Protein AF-A0A2J6PQI3-F1 (afdb_monomer_lite)

Radius of gyration: 18.63 Å; chains: 1; bounding box: 57×47×37 Å

Structure (mmCIF, N/CA/C/O backbone):
data_AF-A0A2J6PQI3-F1
#
_entry.id   AF-A0A2J6PQI3-F1
#
loop_
_atom_site.group_PDB
_atom_site.id
_atom_site.type_symbol
_atom_site.label_atom_id
_atom_site.label_alt_id
_atom_site.label_comp_id
_atom_site.label_asym_id
_atom_site.label_entity_id
_atom_site.label_seq_id
_atom_site.pdbx_PDB_ins_code
_atom_site.Cartn_x
_atom_site.Cartn_y
_atom_site.Cartn_z
_atom_site.occupancy
_atom_site.B_iso_or_equiv
_atom_site.auth_seq_id
_atom_site.auth_comp_id
_atom_site.auth_asym_id
_atom_site.auth_atom_id
_atom_site.pdbx_PDB_model_num
ATOM 1 N N . MET A 1 1 ? -45.082 31.849 20.838 1.00 35.31 1 MET A N 1
ATOM 2 C CA . MET A 1 1 ? -44.343 31.775 22.116 1.00 35.31 1 MET A CA 1
ATOM 3 C C . MET A 1 1 ? -43.145 30.880 21.852 1.00 35.31 1 MET A C 1
ATOM 5 O O . MET A 1 1 ? -43.340 29.775 21.371 1.00 35.31 1 MET A O 1
ATOM 9 N N . ALA A 1 2 ? -41.963 31.483 21.930 1.00 49.03 2 ALA A N 1
ATOM 10 C CA . ALA A 1 2 ? -40.726 31.152 21.206 1.00 49.03 2 ALA A CA 1
ATOM 11 C C . ALA A 1 2 ? -39.744 30.341 22.099 1.00 49.03 2 ALA A C 1
ATOM 13 O O . ALA A 1 2 ? -40.198 29.920 23.165 1.00 49.03 2 ALA A O 1
ATOM 14 N N . PRO A 1 3 ? -38.420 30.224 21.831 1.00 61.22 3 PRO A N 1
ATOM 15 C CA . PRO A 1 3 ? -37.615 30.408 20.601 1.00 61.22 3 PRO A CA 1
ATOM 16 C C . PRO A 1 3 ? -36.470 29.355 20.412 1.00 61.22 3 PRO A C 1
ATOM 18 O O . PRO A 1 3 ? -36.228 28.514 21.267 1.00 61.22 3 PRO A O 1
ATOM 21 N N . GLU A 1 4 ? -35.788 29.451 19.259 1.00 57.38 4 GLU A N 1
ATOM 22 C CA . GLU A 1 4 ? -34.332 29.324 18.975 1.00 57.38 4 GLU A CA 1
ATOM 23 C C . GLU A 1 4 ? -33.437 28.305 19.715 1.00 57.38 4 GLU A C 1
ATOM 25 O O . GLU A 1 4 ? -33.325 28.335 20.933 1.00 57.38 4 GLU A O 1
ATOM 30 N N . ASN A 1 5 ? -32.660 27.520 18.940 1.00 44.31 5 ASN A N 1
ATOM 31 C CA . ASN A 1 5 ? -31.222 27.270 19.180 1.00 44.31 5 ASN A CA 1
ATOM 32 C C . ASN A 1 5 ? -30.526 26.575 17.981 1.00 44.31 5 ASN A C 1
ATOM 34 O O . ASN A 1 5 ? -30.482 25.356 17.864 1.00 44.31 5 ASN A O 1
ATOM 38 N N . TRP A 1 6 ? -29.999 27.383 17.057 1.00 49.59 6 TRP A N 1
ATOM 39 C CA . TRP A 1 6 ? -28.578 27.444 16.674 1.00 49.59 6 TRP A CA 1
ATOM 40 C C . TRP A 1 6 ? -27.677 26.194 16.743 1.00 49.59 6 TRP A C 1
ATOM 42 O O . TRP A 1 6 ? -26.602 26.255 17.331 1.00 49.59 6 TRP A O 1
ATOM 52 N N . MET A 1 7 ? -27.983 25.113 16.029 1.00 48.12 7 MET A N 1
ATOM 53 C CA . MET A 1 7 ? -26.923 24.226 15.528 1.00 48.12 7 MET A CA 1
ATOM 54 C C . MET A 1 7 ? -27.269 23.762 14.119 1.00 48.12 7 MET A C 1
ATOM 56 O O . MET A 1 7 ? -28.069 22.852 13.922 1.00 48.12 7 MET A O 1
ATOM 60 N N . GLY A 1 8 ? -26.643 24.392 13.125 1.00 46.78 8 GLY A N 1
ATOM 61 C CA . GLY A 1 8 ? -26.539 23.826 11.789 1.00 46.78 8 GLY A CA 1
ATOM 62 C C . GLY A 1 8 ? -25.706 22.551 11.853 1.00 46.78 8 GLY A C 1
ATOM 63 O O . GLY A 1 8 ? -24.516 22.576 11.564 1.00 46.78 8 GLY A O 1
ATOM 64 N N . TYR A 1 9 ? -26.312 21.432 12.245 1.00 48.28 9 TYR A N 1
ATOM 65 C CA . TYR A 1 9 ? -25.745 20.132 11.930 1.00 48.28 9 TYR A CA 1
ATOM 66 C C . TYR A 1 9 ? -26.079 19.876 10.466 1.00 48.28 9 TYR A C 1
ATOM 68 O O . TYR A 1 9 ? -27.134 19.342 10.125 1.00 48.28 9 TYR A O 1
ATOM 76 N N . SER A 1 10 ? -25.194 20.335 9.578 1.00 45.09 10 SER A N 1
ATOM 77 C CA . SER A 1 10 ? -25.133 19.791 8.231 1.00 45.09 10 SER A CA 1
ATOM 78 C C . SER A 1 10 ? -25.051 18.278 8.398 1.00 45.09 10 SER A C 1
ATOM 80 O O . SER A 1 10 ? -24.055 17.779 8.924 1.00 45.09 10 SER A O 1
ATOM 82 N N . THR A 1 11 ? -26.088 17.543 8.007 1.00 47.16 11 THR A N 1
ATOM 83 C CA . THR A 1 11 ? -25.943 16.110 7.767 1.00 47.16 11 THR A CA 1
ATOM 84 C C . THR A 1 11 ? -24.806 15.997 6.764 1.00 47.16 11 THR A C 1
ATOM 86 O O . THR A 1 11 ? -24.985 16.412 5.616 1.00 47.16 11 THR A O 1
ATOM 89 N N . SER A 1 12 ? -23.609 15.596 7.205 1.00 53.47 12 SER A N 1
ATOM 90 C CA . SER A 1 12 ? -22.481 15.495 6.291 1.00 53.47 12 S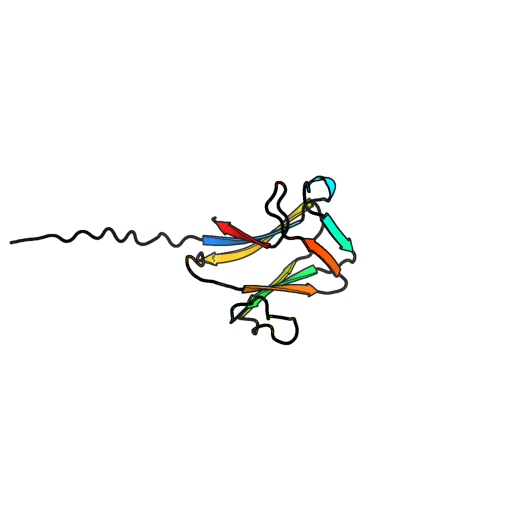ER A CA 1
ATOM 91 C C . SER A 1 12 ? -22.936 14.555 5.184 1.00 53.47 12 SER A C 1
ATOM 93 O O . SER A 1 12 ? -23.362 13.427 5.431 1.00 53.47 12 SER A O 1
ATOM 95 N N . THR A 1 13 ? -22.990 15.067 3.959 1.00 58.09 13 THR A N 1
ATOM 96 C CA . THR A 1 13 ? -23.249 14.248 2.781 1.00 58.09 13 THR A CA 1
ATOM 97 C C . THR A 1 13 ? -22.292 13.070 2.872 1.00 58.09 13 THR A C 1
ATOM 99 O O . THR A 1 13 ? -21.092 13.318 2.997 1.00 58.09 13 THR A O 1
ATOM 102 N N . PHE A 1 14 ? -22.802 11.834 2.901 1.00 69.44 14 PHE A N 1
ATOM 103 C CA . PHE A 1 14 ? -21.991 10.622 3.023 1.00 69.44 14 PHE A CA 1
ATOM 104 C C . PHE A 1 14 ? -20.885 10.642 1.964 1.00 69.44 14 PHE A C 1
ATOM 106 O O . PHE A 1 14 ? -21.110 10.297 0.804 1.00 69.44 14 PHE A O 1
ATOM 113 N N . GLN A 1 15 ? -19.702 11.127 2.341 1.00 87.38 15 GLN A N 1
ATOM 114 C CA . GLN A 1 15 ? -18.632 11.330 1.385 1.00 87.38 15 GLN A CA 1
ATOM 115 C C . GLN A 1 15 ? -18.025 9.971 1.090 1.00 87.38 15 GLN A C 1
ATOM 117 O O . GLN A 1 15 ? -17.730 9.192 1.998 1.00 87.38 15 GLN A O 1
ATOM 122 N N . THR A 1 16 ? -17.862 9.694 -0.192 1.00 94.25 16 THR A N 1
ATOM 123 C CA . THR A 1 16 ? -17.254 8.459 -0.658 1.00 94.25 16 THR A CA 1
ATOM 124 C C . THR A 1 16 ? -15.759 8.683 -0.864 1.00 94.25 16 THR A C 1
ATOM 126 O O . THR A 1 16 ? -15.345 9.718 -1.388 1.00 94.25 16 THR A O 1
ATOM 129 N N . CYS A 1 17 ? -14.959 7.728 -0.406 1.00 96.12 17 CYS A N 1
ATOM 130 C CA . CYS A 1 17 ? -13.514 7.703 -0.555 1.00 96.12 17 CYS A CA 1
ATOM 131 C C . CYS A 1 17 ? -13.104 6.461 -1.349 1.00 96.12 17 CYS A C 1
ATOM 133 O O . CYS A 1 17 ? -13.753 5.417 -1.267 1.00 96.12 17 CYS A O 1
ATOM 135 N N . SER A 1 18 ? -12.006 6.572 -2.091 1.00 97.00 18 SER A N 1
ATOM 136 C CA . SER A 1 18 ? -11.387 5.457 -2.804 1.00 97.00 18 SER A CA 1
ATOM 137 C C . SER A 1 18 ? -10.023 5.129 -2.215 1.00 97.00 18 SER A C 1
ATOM 139 O O . SER A 1 18 ? -9.232 6.032 -1.940 1.00 97.00 18 SER A O 1
ATOM 141 N N . LEU A 1 19 ? -9.745 3.838 -2.053 1.00 97.94 19 LEU A N 1
ATOM 142 C CA . LEU A 1 19 ? -8.408 3.319 -1.801 1.00 97.94 19 LEU A CA 1
ATOM 143 C C . LEU A 1 19 ? -7.723 3.089 -3.141 1.00 97.94 19 LEU A C 1
ATOM 145 O O . LEU A 1 19 ? -8.205 2.306 -3.961 1.00 97.94 19 LEU A O 1
ATOM 149 N N . VAL A 1 20 ? -6.605 3.773 -3.352 1.00 98.12 20 VAL A N 1
ATOM 150 C CA . VAL A 1 20 ? -5.841 3.712 -4.594 1.00 98.12 20 VAL A CA 1
ATOM 151 C C . VAL A 1 20 ? -4.406 3.299 -4.319 1.00 98.12 20 VAL A C 1
ATOM 153 O O . VAL A 1 20 ? -3.800 3.744 -3.345 1.00 98.12 20 VAL A O 1
ATOM 156 N N . PHE A 1 21 ? -3.856 2.469 -5.198 1.00 98.25 21 PHE A N 1
ATOM 157 C CA . PHE A 1 21 ? -2.431 2.172 -5.237 1.00 98.25 21 PHE A CA 1
ATOM 158 C C . PHE A 1 21 ? -1.817 2.837 -6.469 1.00 98.25 21 PHE A C 1
ATOM 160 O O . PH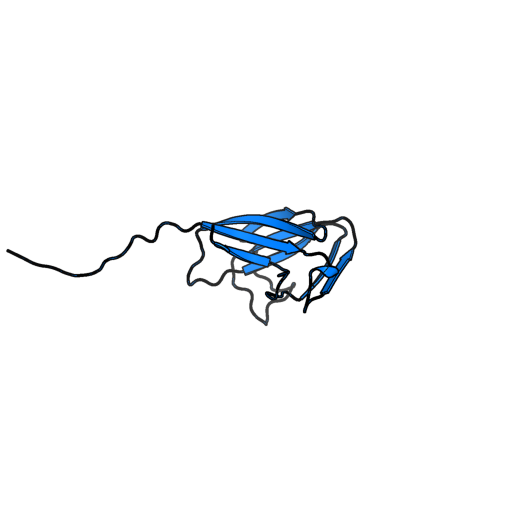E A 1 21 ? -2.273 2.624 -7.593 1.00 98.25 21 PHE A O 1
ATOM 167 N N . LEU A 1 22 ? -0.807 3.674 -6.256 1.00 98.06 22 LEU A N 1
ATOM 168 C CA . LEU A 1 22 ? -0.133 4.434 -7.304 1.00 98.06 22 LEU A CA 1
ATOM 169 C C . LEU A 1 22 ? 1.258 3.849 -7.521 1.00 98.06 22 LEU A C 1
ATOM 171 O O . LEU A 1 22 ? 2.043 3.760 -6.575 1.00 98.06 22 LEU A O 1
ATOM 175 N N . LEU A 1 23 ? 1.562 3.471 -8.762 1.00 97.31 23 LEU A N 1
ATOM 176 C CA . LEU A 1 23 ? 2.849 2.894 -9.130 1.00 97.31 23 LEU A CA 1
ATOM 177 C C . LEU A 1 23 ? 3.391 3.583 -10.388 1.00 97.31 23 LEU A C 1
ATOM 179 O O . LE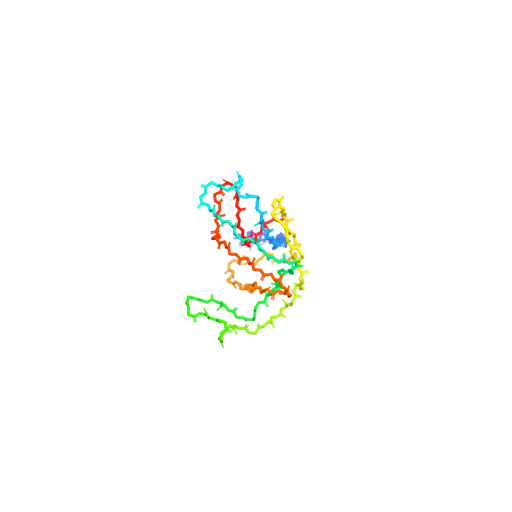U A 1 23 ? 3.220 3.061 -11.492 1.00 97.31 23 LEU A O 1
ATOM 183 N N . PRO A 1 24 ? 4.037 4.753 -10.257 1.00 97.38 24 PRO A N 1
ATOM 184 C CA . PRO A 1 24 ? 4.663 5.442 -11.379 1.00 97.38 24 PRO A CA 1
ATOM 185 C C . PRO A 1 24 ? 5.821 4.625 -11.963 1.00 97.38 24 PRO A C 1
ATOM 187 O O . PRO A 1 24 ? 6.329 3.681 -11.357 1.00 97.38 24 PRO A O 1
ATOM 190 N N . THR A 1 25 ? 6.277 5.003 -13.152 1.00 96.12 25 THR A N 1
ATOM 191 C CA . THR A 1 25 ? 7.575 4.539 -13.658 1.00 96.12 25 THR A CA 1
ATOM 192 C C . THR A 1 25 ? 8.711 5.204 -12.877 1.00 96.12 25 THR A C 1
ATOM 194 O O . THR A 1 25 ? 8.549 6.307 -12.355 1.00 96.12 25 THR A O 1
ATOM 197 N N . GLN A 1 26 ? 9.896 4.586 -12.845 1.00 94.00 26 GLN A N 1
ATOM 198 C CA . GLN A 1 26 ? 11.057 5.163 -12.152 1.00 94.00 26 GLN A CA 1
ATOM 199 C C . GLN A 1 26 ? 11.415 6.574 -12.657 1.00 94.00 26 GLN A C 1
ATOM 201 O O . GLN A 1 26 ? 11.845 7.409 -11.871 1.00 94.00 26 GLN A O 1
ATOM 206 N N . ALA A 1 27 ? 11.195 6.863 -13.944 1.00 94.81 27 ALA A N 1
ATOM 207 C CA . ALA A 1 27 ? 11.448 8.179 -14.534 1.00 94.81 27 ALA A CA 1
ATOM 208 C C . ALA A 1 27 ? 10.461 9.270 -14.072 1.00 94.81 27 ALA A C 1
ATOM 210 O O . ALA A 1 27 ? 10.735 10.454 -14.240 1.00 94.81 27 ALA A O 1
ATOM 211 N N . GLN A 1 28 ? 9.313 8.886 -13.506 1.00 95.12 28 GLN A N 1
ATOM 212 C CA . GLN A 1 28 ? 8.301 9.806 -12.977 1.00 95.12 28 GLN A CA 1
ATOM 213 C C . GLN A 1 28 ? 8.503 10.129 -11.487 1.00 95.12 28 GLN A C 1
ATOM 215 O O . GLN A 1 28 ? 7.802 10.995 -10.956 1.00 95.12 28 GLN A O 1
ATOM 220 N N . LEU A 1 29 ? 9.427 9.435 -10.812 1.00 94.00 29 LEU A N 1
ATOM 221 C CA . LEU A 1 29 ? 9.728 9.625 -9.396 1.00 94.00 29 LEU A CA 1
ATOM 222 C C . LEU A 1 29 ? 10.867 10.635 -9.224 1.00 94.00 29 LEU A C 1
ATOM 224 O O . LEU A 1 29 ? 11.933 10.481 -9.815 1.00 94.00 29 LEU A O 1
ATOM 228 N N . ALA A 1 30 ? 10.647 11.645 -8.381 1.00 90.62 30 ALA A N 1
ATOM 229 C CA . ALA A 1 30 ? 11.657 12.656 -8.063 1.00 90.62 30 ALA A CA 1
ATOM 230 C C . ALA A 1 30 ? 12.499 12.287 -6.829 1.00 90.62 30 ALA A C 1
ATOM 232 O O . ALA A 1 30 ? 13.712 12.477 -6.817 1.00 90.62 30 ALA A O 1
ATOM 233 N N . THR A 1 31 ? 11.849 11.768 -5.786 1.00 91.50 31 THR A N 1
ATOM 234 C CA . THR A 1 31 ? 12.438 11.559 -4.448 1.00 91.50 31 THR A CA 1
ATOM 235 C C . THR A 1 31 ? 12.271 10.136 -3.923 1.00 91.50 31 THR A C 1
ATOM 237 O O . THR A 1 31 ? 12.725 9.828 -2.823 1.00 91.50 31 THR A O 1
ATOM 240 N N . SER A 1 32 ? 11.664 9.256 -4.720 1.00 93.38 32 SER A N 1
ATOM 241 C CA . SER A 1 32 ? 11.464 7.848 -4.391 1.00 93.38 32 SER A CA 1
ATOM 242 C C . SER A 1 32 ? 12.023 6.941 -5.489 1.00 93.38 32 SER A C 1
ATOM 244 O O . SER A 1 32 ? 12.405 7.377 -6.578 1.00 93.38 32 SER A O 1
ATOM 246 N N . SER A 1 33 ? 12.093 5.651 -5.192 1.00 91.88 33 SER A N 1
ATOM 247 C CA . SER A 1 33 ? 12.474 4.612 -6.143 1.00 91.88 33 SER A CA 1
ATOM 248 C C . SER A 1 33 ? 11.599 3.385 -5.949 1.00 91.88 33 SER A C 1
ATOM 250 O O . SER A 1 33 ? 11.041 3.169 -4.870 1.00 91.88 33 SER A O 1
ATOM 252 N N . CYS A 1 34 ? 11.461 2.598 -7.010 1.00 93.38 34 CYS A N 1
ATOM 253 C CA . CYS A 1 34 ? 10.677 1.375 -6.991 1.00 93.38 34 CYS A CA 1
ATOM 254 C C . CYS A 1 34 ? 11.443 0.253 -7.684 1.00 93.38 34 CYS A C 1
ATOM 256 O O . CYS A 1 34 ? 11.891 0.400 -8.819 1.00 93.38 34 CYS A O 1
ATOM 258 N N . THR A 1 35 ? 11.534 -0.896 -7.021 1.00 95.56 35 THR A N 1
ATOM 259 C CA . THR A 1 35 ? 11.997 -2.148 -7.622 1.00 95.56 35 THR A CA 1
ATOM 260 C C . THR A 1 35 ? 10.823 -3.110 -7.688 1.00 95.56 35 THR A C 1
ATOM 262 O O . THR A 1 35 ? 10.248 -3.444 -6.654 1.00 95.56 35 THR A O 1
ATOM 265 N N . LEU A 1 36 ? 10.476 -3.543 -8.900 1.00 95.44 36 LEU A N 1
ATOM 266 C CA . LEU A 1 36 ? 9.437 -4.536 -9.151 1.00 95.44 36 LEU A CA 1
ATOM 267 C C . LEU A 1 36 ? 10.022 -5.685 -9.978 1.00 95.44 36 LEU A C 1
ATOM 269 O O . LEU A 1 36 ? 10.678 -5.443 -10.993 1.00 95.44 36 LEU A O 1
ATOM 273 N N . SER A 1 37 ? 9.759 -6.920 -9.567 1.00 95.94 37 SER A N 1
ATOM 274 C CA . SER A 1 37 ? 10.041 -8.122 -10.353 1.00 95.94 37 SER A CA 1
ATOM 275 C C . SER A 1 37 ? 8.995 -9.211 -10.101 1.00 95.94 37 SER A C 1
ATOM 277 O O . SER A 1 37 ? 8.226 -9.144 -9.140 1.00 95.94 37 SER A O 1
ATOM 279 N N . GLY A 1 38 ? 8.970 -10.211 -10.983 1.00 94.75 38 GLY A N 1
ATOM 280 C CA . GLY A 1 38 ? 7.961 -11.268 -10.973 1.00 94.75 38 GLY A CA 1
ATOM 281 C C . GLY A 1 38 ? 6.672 -10.876 -11.708 1.00 94.75 38 GLY A C 1
ATOM 282 O O . GLY A 1 38 ? 6.557 -9.777 -12.246 1.00 94.75 38 GLY A O 1
ATOM 283 N N . ASN A 1 39 ? 5.716 -11.807 -11.743 1.00 91.62 39 ASN A N 1
ATOM 284 C CA . ASN A 1 39 ? 4.452 -11.711 -12.489 1.00 91.62 39 ASN A CA 1
ATOM 285 C C . ASN A 1 39 ? 3.205 -11.881 -11.593 1.00 91.62 39 ASN A C 1
ATOM 287 O O . ASN A 1 39 ? 2.105 -12.121 -12.094 1.00 91.62 39 ASN A O 1
ATOM 291 N N . GLY A 1 40 ? 3.378 -11.834 -10.271 1.00 93.38 40 GLY A N 1
ATOM 292 C CA . GLY A 1 40 ? 2.295 -11.900 -9.294 1.00 93.38 40 GLY A CA 1
ATOM 293 C C . GLY A 1 40 ? 1.524 -10.582 -9.154 1.00 93.38 40 GLY A C 1
ATOM 294 O O . GLY A 1 40 ? 1.561 -9.703 -10.014 1.00 93.38 40 GLY A O 1
ATOM 295 N N . GLY A 1 41 ? 0.810 -10.441 -8.040 1.00 96.06 41 GLY A N 1
ATOM 296 C CA . GLY A 1 41 ? -0.024 -9.281 -7.753 1.00 96.06 41 GLY A CA 1
ATOM 297 C C . GLY A 1 41 ? 0.006 -8.849 -6.294 1.00 96.06 41 GLY A C 1
ATOM 298 O O . GLY A 1 41 ? 0.511 -9.536 -5.408 1.00 96.06 41 GLY A O 1
ATOM 299 N N . LEU A 1 42 ? -0.578 -7.685 -6.051 1.00 96.94 42 LEU A N 1
ATOM 300 C CA . LEU A 1 42 ? -0.714 -7.069 -4.745 1.00 96.94 42 LEU A CA 1
ATOM 301 C C . LEU A 1 42 ? -2.076 -7.438 -4.146 1.00 96.94 42 LEU A C 1
ATOM 303 O O . LEU A 1 42 ? -3.113 -6.972 -4.618 1.00 96.94 42 LEU A O 1
ATOM 307 N N . GLY A 1 43 ? -2.074 -8.292 -3.125 1.00 98.00 43 GLY A N 1
ATOM 308 C CA . GLY A 1 43 ? -3.235 -8.523 -2.270 1.00 98.00 43 GLY A CA 1
ATOM 309 C C . GLY A 1 43 ? -3.449 -7.333 -1.338 1.00 98.00 43 GLY A C 1
ATOM 310 O O . GLY A 1 43 ? -2.482 -6.839 -0.753 1.00 98.00 43 GLY A O 1
ATOM 311 N N . CYS A 1 44 ? -4.693 -6.873 -1.197 1.00 98.25 44 CYS A N 1
ATOM 312 C CA . CYS A 1 44 ? -5.032 -5.762 -0.311 1.00 98.25 44 CYS A CA 1
ATOM 313 C C . CYS A 1 44 ? -6.213 -6.112 0.595 1.00 98.25 44 CYS A C 1
ATOM 315 O O . CYS A 1 44 ? -7.234 -6.617 0.138 1.00 98.25 44 CYS A O 1
ATOM 317 N N . SER A 1 45 ? -6.094 -5.822 1.888 1.00 98.50 45 SER A N 1
ATOM 318 C CA . SER A 1 45 ? -7.124 -6.141 2.880 1.00 98.50 45 SER A CA 1
ATOM 319 C C . SER A 1 45 ? -7.270 -5.032 3.916 1.00 98.50 45 SER A C 1
ATOM 321 O O . SER A 1 45 ? -6.280 -4.459 4.355 1.00 98.50 45 SER A O 1
ATOM 323 N N . LEU A 1 46 ? -8.499 -4.751 4.349 1.00 98.38 46 LEU A N 1
ATOM 324 C CA . LEU A 1 46 ? -8.792 -3.954 5.544 1.00 98.38 46 LEU A CA 1
ATOM 325 C C . LEU A 1 46 ? -8.626 -4.830 6.789 1.00 98.38 46 LEU A C 1
ATOM 327 O O . LEU A 1 46 ? -9.100 -5.966 6.804 1.00 98.38 46 LEU A O 1
ATOM 331 N N . LEU A 1 47 ? -8.029 -4.294 7.852 1.00 98.50 47 LEU A N 1
ATOM 332 C CA . LEU A 1 47 ? -7.796 -5.005 9.111 1.00 98.50 47 LEU A CA 1
ATOM 333 C C . LEU A 1 47 ? -8.829 -4.650 10.198 1.00 98.50 47 LEU A C 1
ATOM 335 O O . LEU A 1 47 ? -9.421 -3.570 10.191 1.00 98.50 47 LEU A O 1
ATOM 339 N N . ASN A 1 48 ? -9.045 -5.561 11.155 1.00 97.81 48 ASN A N 1
ATOM 340 C CA . ASN A 1 48 ? -9.942 -5.357 12.308 1.00 97.81 48 ASN A CA 1
ATOM 341 C C . ASN A 1 48 ? -9.349 -4.455 13.404 1.00 97.81 48 ASN A C 1
ATOM 343 O O . ASN A 1 48 ? -10.074 -4.025 14.298 1.00 97.81 48 ASN A O 1
ATOM 347 N N . GLY A 1 49 ? -8.046 -4.183 13.352 1.00 97.38 49 GLY A N 1
ATOM 348 C CA . GLY A 1 49 ? -7.331 -3.371 14.332 1.00 97.38 49 GLY A CA 1
ATOM 349 C C . GLY A 1 49 ? -6.377 -2.386 13.670 1.00 97.38 49 GLY A C 1
ATOM 350 O O . GLY A 1 49 ? -6.137 -2.454 12.465 1.00 97.38 49 GLY A O 1
ATOM 351 N N . ILE A 1 50 ? -5.838 -1.473 14.475 1.00 98.19 50 ILE A N 1
ATOM 352 C CA . ILE A 1 50 ? -4.905 -0.445 14.013 1.00 98.19 50 ILE A CA 1
ATOM 353 C C . ILE A 1 50 ? -3.479 -0.981 14.086 1.00 98.19 50 ILE A C 1
ATOM 355 O O . ILE A 1 50 ? -3.014 -1.362 15.159 1.00 98.19 50 ILE A O 1
ATOM 359 N N . ALA A 1 51 ? -2.792 -0.995 12.947 1.00 97.44 51 ALA A N 1
ATOM 360 C CA . ALA A 1 51 ? -1.364 -1.249 12.881 1.00 97.44 51 ALA A CA 1
ATOM 361 C C . ALA A 1 51 ? -0.591 -0.052 13.458 1.00 97.44 51 ALA A C 1
ATOM 363 O O . ALA A 1 51 ? -0.902 1.107 13.176 1.00 97.44 51 ALA A O 1
ATOM 364 N N . THR A 1 52 ? 0.422 -0.333 14.268 1.00 97.06 52 THR A N 1
ATOM 365 C CA . THR A 1 52 ? 1.290 0.661 14.909 1.00 97.06 52 THR A CA 1
ATOM 366 C C . THR A 1 52 ? 2.751 0.391 14.546 1.00 97.06 52 THR A C 1
ATOM 368 O O . THR A 1 52 ? 3.060 -0.545 13.811 1.00 97.06 52 THR A O 1
ATOM 371 N N . SER A 1 53 ? 3.683 1.179 15.087 1.00 96.44 53 SER A N 1
ATOM 372 C CA . SER A 1 53 ? 5.123 0.963 14.886 1.00 96.44 53 SER A CA 1
ATOM 373 C C . SER A 1 53 ? 5.654 -0.360 15.458 1.00 96.44 53 SER A C 1
ATOM 375 O O . SER A 1 53 ? 6.769 -0.750 15.123 1.00 96.44 53 SER A O 1
ATOM 377 N N . THR A 1 54 ? 4.888 -1.055 16.308 1.00 97.19 54 THR A N 1
ATOM 378 C CA . THR A 1 54 ? 5.239 -2.384 16.842 1.00 97.19 54 THR A CA 1
ATOM 379 C C . THR A 1 54 ? 4.537 -3.527 16.110 1.00 97.19 54 THR A C 1
ATOM 381 O O . THR A 1 54 ? 4.762 -4.701 16.429 1.00 97.19 54 THR A O 1
ATOM 384 N N . THR A 1 55 ? 3.685 -3.207 15.132 1.00 97.56 55 THR A N 1
ATOM 385 C CA . THR A 1 55 ? 3.053 -4.208 14.280 1.00 97.56 55 THR A CA 1
ATOM 386 C C . THR A 1 55 ? 4.076 -4.783 13.306 1.00 97.56 55 THR A C 1
ATOM 388 O O . THR A 1 55 ? 4.835 -4.067 12.659 1.00 97.56 55 THR A O 1
ATOM 391 N N . SER A 1 56 ? 4.084 -6.101 13.205 1.00 96.06 56 SER A N 1
ATOM 392 C CA . SER A 1 56 ? 4.902 -6.900 12.311 1.00 96.06 56 SER A CA 1
ATOM 393 C C . SER A 1 56 ? 4.022 -7.952 11.642 1.00 96.06 56 SER A C 1
ATOM 395 O O . SER A 1 56 ? 2.854 -8.133 11.989 1.00 96.06 56 SER A O 1
ATOM 397 N N . TYR A 1 57 ? 4.601 -8.705 10.711 1.00 92.12 57 TYR A N 1
ATOM 398 C CA . TYR A 1 57 ? 3.895 -9.809 10.066 1.00 92.12 57 TYR A CA 1
ATOM 399 C C . TYR A 1 57 ? 3.361 -10.858 11.062 1.00 92.12 57 TYR A C 1
ATOM 401 O O . TYR A 1 57 ? 2.316 -11.454 10.829 1.00 92.12 57 TYR A O 1
ATOM 409 N N . SER A 1 58 ? 4.049 -11.091 12.186 1.00 96.19 58 SER A N 1
ATOM 410 C CA . SER A 1 58 ? 3.657 -12.134 13.142 1.00 96.19 58 SER A CA 1
ATOM 411 C C . SER A 1 58 ? 2.538 -11.724 14.101 1.00 96.19 58 SER A C 1
ATOM 413 O O . SER A 1 58 ? 1.962 -12.596 14.748 1.00 96.19 58 SER A O 1
ATOM 415 N N . ASN A 1 59 ? 2.235 -10.427 14.219 1.00 97.38 59 ASN A N 1
ATOM 416 C CA . ASN A 1 59 ? 1.232 -9.905 15.154 1.00 97.38 59 ASN A CA 1
ATOM 417 C C . ASN A 1 59 ? 0.206 -8.965 14.493 1.00 97.38 59 ASN A C 1
ATOM 419 O O . ASN A 1 59 ? -0.520 -8.262 15.200 1.00 97.38 59 ASN A O 1
ATOM 423 N N . ALA A 1 60 ? 0.156 -8.936 13.159 1.00 97.69 60 ALA A N 1
ATOM 424 C CA . ALA A 1 60 ? -0.797 -8.124 12.419 1.00 97.69 60 ALA A CA 1
ATOM 425 C C . ALA A 1 60 ? -2.246 -8.445 12.848 1.00 97.69 60 ALA A C 1
ATOM 427 O O . ALA A 1 60 ? -2.582 -9.618 13.055 1.00 97.69 60 ALA A O 1
ATOM 428 N N . PRO A 1 61 ? -3.124 -7.432 12.991 1.00 98.31 61 PRO A N 1
ATOM 429 C CA . PRO A 1 61 ? -4.538 -7.673 13.256 1.00 98.31 61 PRO A CA 1
ATOM 430 C C . PRO A 1 61 ? -5.179 -8.539 12.165 1.00 98.31 61 PRO A C 1
ATOM 432 O O . PRO A 1 61 ? -4.762 -8.514 11.011 1.00 98.31 61 PRO A O 1
ATOM 435 N N . SER A 1 62 ? -6.235 -9.275 12.514 1.00 98.12 62 SER A N 1
ATOM 436 C CA . SER A 1 62 ? -6.933 -10.123 11.546 1.00 98.12 62 SER A CA 1
ATOM 437 C C . SER A 1 62 ? -7.582 -9.311 10.422 1.00 98.12 62 SER A C 1
ATOM 439 O O . SER A 1 62 ? -8.015 -8.170 10.619 1.00 98.12 62 SER A O 1
ATOM 441 N N . VAL A 1 63 ? -7.696 -9.930 9.247 1.00 98.38 63 VAL A N 1
ATOM 442 C CA . VAL A 1 63 ? -8.403 -9.354 8.100 1.00 98.38 63 VAL A CA 1
ATOM 443 C C . VAL A 1 63 ? -9.882 -9.158 8.445 1.00 98.38 63 VAL A C 1
ATOM 445 O O . VAL A 1 63 ? -10.563 -10.078 8.898 1.00 98.38 63 VAL A O 1
ATOM 448 N N . LYS A 1 64 ? -10.371 -7.936 8.229 1.00 98.12 64 LYS A N 1
ATOM 449 C CA . LYS A 1 64 ? -11.784 -7.549 8.311 1.00 98.12 64 LYS A CA 1
ATOM 450 C C . LYS A 1 64 ? -12.488 -7.719 6.972 1.00 98.12 64 LYS A C 1
ATOM 452 O O . LYS A 1 64 ? -13.605 -8.221 6.932 1.00 98.12 64 LYS A O 1
ATOM 457 N N . ASN A 1 65 ? -11.856 -7.257 5.896 1.00 98.44 65 ASN A N 1
ATOM 458 C CA . ASN A 1 65 ? -12.385 -7.368 4.544 1.00 98.44 65 ASN A CA 1
ATOM 459 C C . ASN A 1 65 ? -11.238 -7.527 3.547 1.00 98.44 65 ASN A C 1
ATOM 461 O O . ASN A 1 65 ? -10.353 -6.675 3.507 1.00 98.44 65 ASN A O 1
ATOM 465 N N . ASP A 1 66 ? -11.285 -8.575 2.734 1.00 98.06 66 ASP A N 1
ATOM 466 C CA . ASP A 1 66 ? -10.333 -8.803 1.647 1.00 98.06 66 ASP A CA 1
ATOM 467 C C . ASP A 1 66 ? -10.835 -8.119 0.365 1.00 98.06 66 ASP A C 1
ATOM 469 O O . ASP A 1 66 ? -11.991 -8.296 -0.025 1.00 98.06 66 ASP A O 1
ATOM 473 N N . TYR A 1 67 ? -9.991 -7.301 -0.266 1.00 98.38 67 TYR A N 1
ATOM 474 C CA . TYR A 1 67 ? -10.286 -6.640 -1.544 1.00 98.38 67 TYR A CA 1
ATOM 475 C C . TYR A 1 67 ? -9.734 -7.413 -2.747 1.00 98.38 67 TYR A C 1
ATOM 477 O O . TYR A 1 67 ? -9.895 -6.983 -3.888 1.00 98.38 67 TYR A O 1
ATOM 485 N N . GLY A 1 68 ? -9.109 -8.567 -2.510 1.00 97.81 68 GLY A N 1
ATOM 486 C CA . GLY A 1 68 ? -8.551 -9.422 -3.539 1.00 97.81 68 GLY A CA 1
ATOM 487 C C . GLY A 1 68 ? -7.172 -8.967 -4.007 1.00 97.81 68 GLY A C 1
ATOM 488 O O . GLY A 1 68 ? -6.447 -8.235 -3.330 1.00 97.81 68 GLY A O 1
ATOM 489 N N . VAL A 1 69 ? -6.795 -9.464 -5.184 1.00 98.12 69 VAL A N 1
AT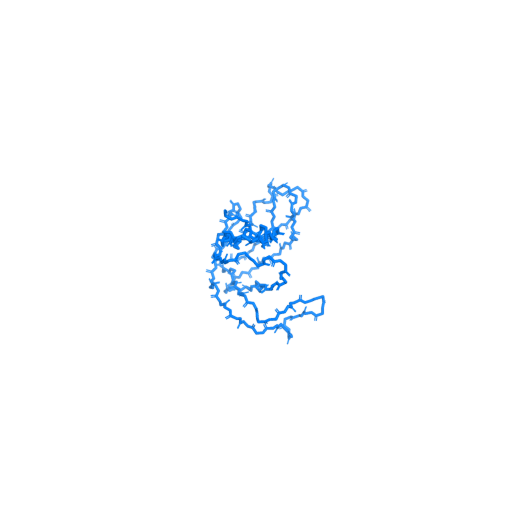OM 490 C CA . VAL A 1 69 ? -5.453 -9.321 -5.752 1.00 98.12 69 VAL A CA 1
ATOM 491 C C . VAL A 1 69 ? -5.509 -8.434 -6.987 1.00 98.12 69 VAL A C 1
ATOM 493 O O . VAL A 1 69 ? -6.275 -8.694 -7.911 1.00 98.12 69 VAL A O 1
ATOM 496 N N . THR A 1 70 ? -4.647 -7.421 -7.025 1.00 97.50 70 THR A N 1
ATOM 497 C CA . THR A 1 70 ? -4.453 -6.550 -8.189 1.00 97.50 70 THR A CA 1
ATOM 498 C C . THR A 1 70 ? -3.127 -6.878 -8.865 1.00 97.50 70 THR A C 1
ATOM 500 O O . THR A 1 70 ? -2.079 -6.825 -8.225 1.00 97.50 70 THR A O 1
ATOM 503 N N . ILE A 1 71 ? -3.144 -7.204 -10.158 1.00 96.19 71 ILE A N 1
ATOM 504 C CA . ILE A 1 71 ? -1.910 -7.353 -10.943 1.00 96.19 71 ILE A CA 1
ATOM 505 C C . ILE A 1 71 ? -1.362 -5.959 -11.243 1.00 96.19 71 ILE A C 1
ATOM 507 O O . ILE A 1 71 ? -2.091 -5.115 -11.765 1.00 96.19 71 ILE A O 1
ATOM 511 N N . ILE A 1 72 ? -0.097 -5.718 -10.897 1.00 94.88 72 ILE A N 1
ATOM 512 C CA . ILE A 1 72 ? 0.516 -4.390 -10.965 1.00 94.88 72 ILE A CA 1
ATOM 513 C C . ILE A 1 72 ? 1.724 -4.357 -11.903 1.00 94.88 72 ILE A C 1
ATOM 515 O O . ILE A 1 72 ? 2.542 -5.268 -11.943 1.00 94.88 72 ILE A O 1
ATOM 519 N N . ALA A 1 73 ? 1.843 -3.254 -12.627 1.00 95.25 73 ALA A N 1
ATOM 520 C CA . ALA A 1 73 ? 2.963 -2.870 -13.470 1.00 95.25 73 ALA A CA 1
ATOM 521 C C . ALA A 1 73 ? 3.254 -1.360 -13.318 1.00 95.25 73 ALA A C 1
ATOM 523 O O . ALA A 1 73 ? 2.310 -0.586 -13.091 1.00 95.25 73 ALA A O 1
ATOM 524 N N . PRO A 1 74 ? 4.519 -0.914 -13.459 1.00 95.44 74 PRO A N 1
ATOM 525 C CA . PRO A 1 74 ? 4.886 0.495 -13.339 1.00 95.44 74 PRO A CA 1
ATOM 526 C C . PRO A 1 74 ? 4.216 1.376 -14.400 1.00 95.44 74 PRO A C 1
ATOM 528 O O . PRO A 1 74 ? 3.936 0.928 -15.509 1.00 95.44 74 PRO A O 1
ATOM 531 N N . GLY A 1 75 ? 3.996 2.644 -14.059 1.00 96.31 75 GLY A N 1
ATOM 532 C CA . GLY A 1 75 ? 3.319 3.639 -14.895 1.00 96.31 75 GLY A CA 1
ATOM 533 C C . GLY A 1 75 ? 1.792 3.648 -14.782 1.00 96.31 75 GLY A C 1
ATOM 534 O O . GLY A 1 75 ? 1.138 4.236 -15.638 1.00 96.31 75 GLY A O 1
ATOM 535 N N . ASN A 1 76 ? 1.219 3.014 -13.755 1.00 96.88 76 ASN A N 1
ATOM 536 C CA . ASN A 1 76 ? -0.226 2.827 -13.618 1.00 96.88 76 ASN A CA 1
ATOM 537 C C . ASN A 1 76 ? -0.749 3.267 -12.244 1.00 96.88 76 ASN A C 1
ATOM 539 O O . ASN A 1 76 ? -0.012 3.343 -11.258 1.00 96.88 76 ASN A O 1
ATOM 543 N N . SER A 1 77 ? -2.064 3.471 -12.194 1.00 97.25 77 SER A N 1
ATOM 544 C CA . SER A 1 77 ? -2.832 3.740 -10.980 1.00 97.25 77 SER A CA 1
ATOM 545 C C . SER A 1 77 ? -3.956 2.720 -10.861 1.00 97.25 77 SER A C 1
ATOM 547 O O . SER A 1 77 ? -4.642 2.438 -11.843 1.00 97.25 77 SER A O 1
ATOM 549 N N . TYR A 1 78 ? -4.171 2.196 -9.659 1.00 97.75 78 TYR A N 1
ATOM 550 C CA . TYR A 1 78 ? -5.122 1.119 -9.403 1.00 97.75 78 TYR A CA 1
ATOM 551 C C . TYR A 1 78 ? -6.155 1.565 -8.374 1.00 97.75 78 TYR A C 1
ATOM 553 O O . TYR A 1 78 ? -5.789 1.969 -7.272 1.00 97.75 78 TYR A O 1
ATOM 561 N N . SER A 1 79 ? -7.440 1.475 -8.720 1.00 97.31 79 SER A N 1
ATOM 562 C CA . SER A 1 79 ? -8.533 1.624 -7.756 1.00 97.31 79 SER A CA 1
ATOM 563 C C . SER A 1 79 ? -8.816 0.268 -7.123 1.00 97.31 79 SER A C 1
ATOM 565 O O . SER A 1 79 ? -9.169 -0.674 -7.828 1.00 97.31 79 SER A O 1
ATOM 567 N N . ILE A 1 80 ? -8.623 0.166 -5.810 1.00 97.88 80 ILE A N 1
ATOM 568 C CA . ILE A 1 80 ? -8.734 -1.093 -5.067 1.00 97.88 80 ILE A CA 1
ATOM 569 C C . ILE A 1 80 ? -10.132 -1.248 -4.472 1.00 97.88 80 ILE A C 1
ATOM 571 O O . ILE A 1 80 ? -10.736 -2.313 -4.551 1.00 97.88 80 ILE A O 1
ATOM 575 N N . ALA A 1 81 ? -10.650 -0.184 -3.856 1.00 97.19 81 ALA A N 1
ATOM 576 C CA . ALA A 1 81 ? -11.934 -0.216 -3.171 1.00 97.19 81 ALA A CA 1
ATOM 577 C C . ALA A 1 81 ? -12.540 1.179 -3.035 1.00 97.19 81 ALA A C 1
ATOM 579 O O . ALA A 1 81 ? -11.833 2.188 -3.046 1.00 97.19 81 ALA A O 1
ATOM 580 N N . THR A 1 82 ? -13.849 1.216 -2.810 1.00 96.12 82 THR A N 1
ATOM 581 C CA . THR A 1 82 ? -14.607 2.432 -2.521 1.00 96.12 82 THR A CA 1
ATOM 582 C C . THR A 1 82 ? -15.433 2.218 -1.255 1.00 96.12 82 THR A C 1
ATOM 584 O O . THR A 1 82 ? -16.074 1.181 -1.097 1.00 96.12 82 THR A O 1
ATOM 587 N N . PHE A 1 83 ? -15.397 3.173 -0.329 1.00 94.25 83 PHE A N 1
ATOM 588 C CA . PHE A 1 83 ? -16.067 3.077 0.972 1.00 94.25 83 PHE A CA 1
ATOM 589 C C . PHE A 1 83 ? -16.419 4.464 1.531 1.00 94.25 83 PHE A C 1
ATOM 591 O O . PHE A 1 83 ? -15.860 5.470 1.083 1.00 94.25 83 PHE A O 1
ATOM 598 N N . PRO A 1 84 ? -17.330 4.556 2.520 1.00 93.50 84 PRO A N 1
ATOM 599 C CA . PRO A 1 84 ? -17.573 5.805 3.236 1.00 93.50 84 PRO A CA 1
ATOM 600 C C . PRO A 1 84 ? -16.281 6.347 3.850 1.00 93.50 84 PRO A C 1
ATOM 602 O O . PRO A 1 84 ? -15.538 5.603 4.490 1.00 93.50 84 PRO A O 1
ATOM 605 N N . CYS A 1 85 ? -16.008 7.638 3.671 1.00 93.25 85 CYS A N 1
ATOM 606 C CA . CYS A 1 85 ? -14.778 8.247 4.163 1.00 93.25 85 CYS A CA 1
ATOM 607 C C . CYS A 1 85 ? -14.624 8.061 5.689 1.00 93.25 85 CYS A C 1
ATOM 609 O O . CYS A 1 85 ? -15.504 8.487 6.441 1.00 93.25 85 CYS A O 1
ATOM 611 N N . PRO A 1 86 ? -13.502 7.492 6.171 1.00 92.19 86 PRO A N 1
ATOM 612 C CA . PRO A 1 86 ? -13.274 7.187 7.586 1.00 92.19 86 PRO A CA 1
ATOM 613 C C . PRO A 1 86 ? -12.807 8.430 8.368 1.00 92.19 86 PRO A C 1
ATOM 615 O O . PRO A 1 86 ? -11.770 8.420 9.029 1.00 92.19 86 PRO A O 1
ATOM 618 N N . ALA A 1 87 ? -13.531 9.546 8.252 1.00 87.88 87 ALA A N 1
ATOM 619 C CA . ALA A 1 87 ? -13.120 10.820 8.838 1.00 87.88 87 ALA A CA 1
ATOM 620 C C . ALA A 1 87 ? -12.954 10.716 10.365 1.00 87.88 87 ALA A C 1
ATOM 622 O O . ALA A 1 87 ? -13.821 10.197 11.067 1.00 87.88 87 ALA A O 1
ATOM 623 N N . GLY A 1 88 ? -11.822 11.209 10.878 1.00 89.19 88 GLY A N 1
ATOM 624 C CA . GLY A 1 88 ? -11.510 11.197 12.311 1.00 89.19 88 GLY A CA 1
ATOM 625 C C . GLY A 1 88 ? -11.200 9.816 12.900 1.00 89.19 88 GLY A C 1
ATOM 626 O O . GLY A 1 88 ? -11.027 9.712 14.110 1.00 89.19 88 GLY A O 1
ATOM 627 N N . SER A 1 89 ? -11.120 8.766 12.077 1.00 91.31 89 SER A N 1
ATOM 628 C CA . SER A 1 89 ? -10.823 7.402 12.520 1.00 91.31 89 SER A CA 1
ATOM 629 C C . SER A 1 89 ? -9.525 6.902 11.901 1.00 91.31 89 SER A C 1
ATOM 631 O O . SER A 1 89 ? -9.285 7.074 10.707 1.00 91.31 89 SER A O 1
ATOM 633 N N . ALA A 1 90 ? -8.699 6.232 12.702 1.00 94.94 90 ALA A N 1
ATOM 634 C CA . ALA A 1 90 ? -7.623 5.419 12.160 1.00 94.94 90 ALA A CA 1
ATOM 635 C C . ALA A 1 90 ? -8.220 4.140 11.558 1.00 94.94 90 ALA A C 1
ATOM 637 O O . ALA A 1 90 ? -9.132 3.545 12.133 1.00 94.94 90 ALA A O 1
ATOM 638 N N . ILE A 1 91 ? -7.691 3.712 10.417 1.00 97.12 91 ILE A N 1
ATOM 639 C CA . ILE A 1 91 ? -7.939 2.395 9.826 1.00 97.12 91 ILE A CA 1
ATOM 640 C C . ILE A 1 91 ? -6.615 1.840 9.305 1.00 97.12 91 ILE A C 1
ATOM 642 O O . ILE A 1 91 ? -5.662 2.593 9.099 1.00 97.12 91 ILE A O 1
ATOM 646 N N . SER A 1 92 ? -6.532 0.528 9.102 1.00 97.88 92 SER A N 1
ATOM 647 C CA . SER A 1 92 ? -5.306 -0.115 8.629 1.00 97.88 92 SER A CA 1
ATOM 648 C C . SER A 1 92 ? -5.588 -1.054 7.475 1.00 97.88 92 SER A C 1
ATOM 650 O O . SER A 1 92 ? -6.535 -1.837 7.521 1.00 97.88 92 SER A O 1
ATOM 652 N N . PHE A 1 93 ? -4.738 -0.965 6.457 1.00 97.88 93 PHE A N 1
ATOM 653 C CA . PHE A 1 93 ? -4.735 -1.869 5.321 1.00 97.88 93 PHE A CA 1
ATOM 654 C C . PHE A 1 93 ? -3.451 -2.692 5.333 1.00 97.88 93 PHE A C 1
ATOM 656 O O . PHE A 1 93 ? -2.380 -2.167 5.634 1.00 97.88 93 PHE A O 1
ATOM 663 N N . GLU A 1 94 ? -3.565 -3.969 4.992 1.00 97.69 94 GLU A N 1
ATOM 6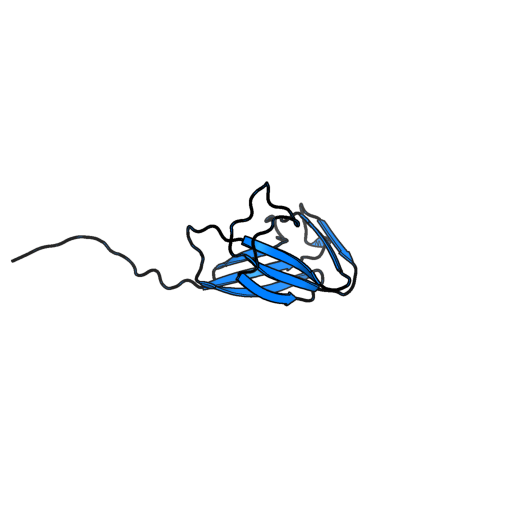64 C CA . GLU A 1 94 ? -2.431 -4.833 4.687 1.00 97.69 94 GLU A CA 1
ATOM 665 C C . GLU A 1 94 ? -2.230 -4.880 3.172 1.00 97.69 94 GLU A C 1
ATOM 667 O O . GLU A 1 94 ? -3.189 -5.034 2.411 1.00 97.69 94 GLU A O 1
ATOM 672 N N . LEU A 1 95 ? -0.969 -4.760 2.756 1.00 96.88 95 LEU A N 1
ATOM 673 C CA . LEU A 1 95 ? -0.513 -5.114 1.421 1.00 96.88 95 LEU A CA 1
ATOM 674 C C . LEU A 1 95 ? 0.318 -6.387 1.512 1.00 96.88 95 LEU A C 1
ATOM 676 O O . LEU A 1 95 ? 1.251 -6.467 2.312 1.00 96.88 95 LEU A O 1
ATOM 680 N N . LYS A 1 96 ? -0.006 -7.369 0.676 1.00 95.75 96 LYS A N 1
ATOM 681 C CA . LYS A 1 96 ? 0.642 -8.679 0.687 1.00 95.75 96 LYS A CA 1
ATOM 682 C C . LYS A 1 96 ? 0.979 -9.131 -0.726 1.00 95.75 96 LYS A C 1
ATOM 684 O O . LYS A 1 96 ? 0.178 -8.973 -1.642 1.00 95.75 96 LYS A O 1
ATOM 689 N N . ALA A 1 97 ? 2.158 -9.720 -0.900 1.00 96.50 97 ALA A N 1
ATOM 690 C CA . ALA A 1 97 ? 2.515 -10.376 -2.151 1.00 96.50 97 ALA A CA 1
ATOM 691 C C . ALA A 1 97 ? 1.582 -11.570 -2.414 1.00 96.50 97 ALA A C 1
ATOM 693 O O . ALA A 1 97 ? 1.343 -12.390 -1.524 1.00 96.50 97 ALA A O 1
ATOM 694 N N . SER A 1 98 ? 1.070 -11.672 -3.638 1.00 96.56 98 SER A N 1
ATOM 695 C CA . SER A 1 98 ? 0.279 -12.801 -4.118 1.00 96.56 98 SER A CA 1
ATOM 696 C C . SER A 1 98 ? 0.931 -13.384 -5.369 1.00 96.56 98 SER A C 1
ATOM 698 O O . SER A 1 98 ? 1.099 -12.692 -6.371 1.00 96.56 98 SER A O 1
ATOM 700 N N . GLY A 1 99 ? 1.315 -14.659 -5.312 1.00 94.50 99 GLY A N 1
ATOM 701 C CA . GLY A 1 99 ? 2.136 -15.286 -6.348 1.00 94.50 99 GLY A CA 1
ATOM 702 C C . GLY A 1 99 ? 3.595 -14.819 -6.315 1.00 94.50 99 GLY A C 1
ATOM 703 O O . GLY A 1 99 ? 4.094 -14.373 -5.284 1.00 94.50 99 GLY A O 1
ATOM 704 N N . ASP A 1 100 ? 4.283 -14.954 -7.448 1.00 94.56 100 ASP A N 1
ATOM 705 C CA . ASP A 1 100 ? 5.688 -14.569 -7.598 1.00 94.56 100 ASP A CA 1
ATOM 706 C C . ASP A 1 100 ? 5.801 -13.073 -7.906 1.00 94.56 100 ASP A C 1
ATOM 708 O O . ASP A 1 100 ? 5.780 -12.664 -9.066 1.00 94.56 100 ASP A O 1
ATOM 712 N N . ILE A 1 101 ? 5.833 -12.246 -6.863 1.00 96.12 101 ILE A N 1
ATOM 713 C CA . ILE A 1 101 ? 6.041 -10.803 -6.979 1.00 96.12 101 ILE A CA 1
ATOM 714 C C . ILE A 1 101 ? 6.974 -10.315 -5.880 1.00 96.12 101 ILE A C 1
ATOM 716 O O . ILE A 1 101 ? 6.821 -10.644 -4.702 1.00 96.12 101 ILE A O 1
ATOM 720 N N . PHE A 1 102 ? 7.911 -9.465 -6.273 1.00 96.44 102 PHE A N 1
ATOM 721 C CA . PHE A 1 102 ? 8.704 -8.658 -5.367 1.00 96.44 102 PHE A CA 1
ATOM 722 C C . PHE A 1 102 ? 8.463 -7.193 -5.695 1.00 96.44 102 PHE A C 1
ATOM 724 O O . PHE A 1 102 ? 8.661 -6.765 -6.830 1.00 96.44 102 PHE A O 1
ATOM 731 N N . LEU A 1 103 ? 8.053 -6.428 -4.689 1.00 96.19 103 LEU A N 1
ATOM 732 C CA . LEU A 1 103 ? 7.868 -4.991 -4.780 1.00 96.19 103 LEU A CA 1
ATOM 733 C C . LEU A 1 103 ? 8.544 -4.338 -3.572 1.00 96.19 103 LEU A C 1
ATOM 735 O O . LEU A 1 103 ? 8.201 -4.631 -2.428 1.00 96.19 103 LEU A O 1
ATOM 739 N N . ASN A 1 104 ? 9.484 -3.435 -3.834 1.00 96.12 104 ASN A N 1
ATOM 740 C CA . ASN A 1 104 ? 10.115 -2.589 -2.826 1.00 96.12 104 ASN A CA 1
ATOM 741 C C . ASN A 1 104 ? 10.010 -1.127 -3.266 1.00 96.12 104 ASN A C 1
ATOM 743 O O . ASN A 1 104 ? 10.422 -0.784 -4.376 1.00 96.12 104 ASN A O 1
ATOM 747 N N . TYR A 1 105 ? 9.440 -0.289 -2.404 1.00 95.38 105 TYR A N 1
ATOM 748 C CA . TYR A 1 105 ? 9.304 1.146 -2.612 1.00 95.38 105 TYR A CA 1
ATOM 749 C C . TYR A 1 105 ? 9.238 1.879 -1.269 1.00 95.38 105 TYR A C 1
ATOM 751 O O . TYR A 1 105 ? 8.876 1.301 -0.242 1.00 95.38 105 TYR A O 1
ATOM 759 N N . PHE A 1 106 ? 9.536 3.175 -1.296 1.00 93.56 106 PHE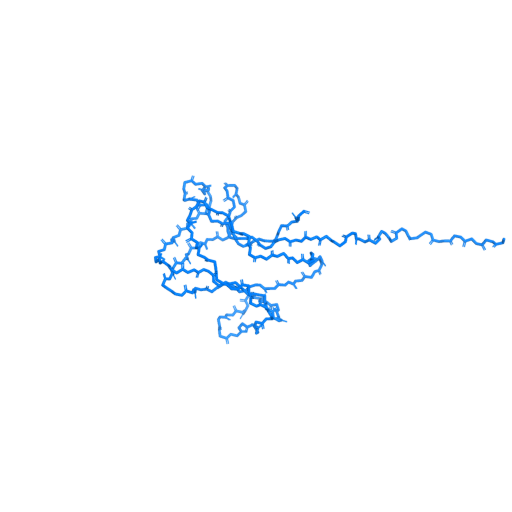 A N 1
ATOM 760 C CA . PHE A 1 106 ? 9.204 4.089 -0.208 1.00 93.56 106 PHE A CA 1
ATOM 761 C C . PHE A 1 106 ? 7.927 4.849 -0.570 1.00 93.56 106 PHE A C 1
ATOM 763 O O . PHE A 1 106 ? 7.847 5.425 -1.657 1.00 93.56 106 PHE A O 1
ATOM 770 N N . GLN A 1 107 ? 6.929 4.836 0.318 1.00 95.94 107 GLN A N 1
ATOM 771 C CA . GLN A 1 107 ? 5.695 5.592 0.108 1.00 95.94 107 GLN A CA 1
ATOM 772 C C . GLN A 1 107 ? 5.981 7.094 0.198 1.00 95.94 107 GLN A C 1
ATOM 774 O O . GLN A 1 107 ? 6.428 7.579 1.235 1.00 95.94 107 GLN A O 1
ATOM 779 N N . ASP A 1 108 ? 5.701 7.822 -0.879 1.00 96.81 108 ASP A N 1
ATOM 780 C CA . ASP A 1 108 ? 6.111 9.216 -1.046 1.00 96.81 108 ASP A CA 1
ATOM 781 C C . ASP A 1 108 ? 5.028 10.017 -1.770 1.00 96.81 108 ASP A C 1
ATOM 783 O O . ASP A 1 108 ? 4.486 9.576 -2.782 1.00 96.81 108 ASP A O 1
ATOM 787 N N . TYR A 1 109 ? 4.707 11.194 -1.233 1.00 94.62 109 TYR A N 1
ATOM 788 C CA . TYR A 1 109 ? 3.677 12.090 -1.756 1.00 94.62 109 TYR A CA 1
ATOM 789 C C . TYR A 1 109 ? 4.215 13.141 -2.741 1.00 94.62 109 TYR A C 1
ATOM 791 O O . TYR A 1 109 ? 3.416 13.875 -3.328 1.00 94.62 109 TYR A O 1
ATOM 799 N N . ASN A 1 110 ? 5.536 13.258 -2.916 1.00 93.19 110 ASN A N 1
ATOM 800 C CA . ASN A 1 110 ? 6.114 14.190 -3.884 1.00 93.19 110 ASN A CA 1
ATOM 801 C C . ASN A 1 110 ? 5.692 13.826 -5.318 1.00 93.19 110 ASN A C 1
ATOM 803 O O . ASN A 1 110 ? 5.575 12.644 -5.629 1.00 93.19 110 ASN A O 1
ATOM 807 N N . PRO A 1 111 ? 5.484 14.801 -6.221 1.00 90.88 111 PRO A N 1
ATOM 808 C CA . PRO A 1 111 ? 5.138 14.501 -7.609 1.00 90.88 111 PRO A CA 1
ATOM 809 C C . PRO A 1 111 ? 6.236 13.680 -8.325 1.00 90.88 111 PRO A C 1
ATOM 811 O O . PRO A 1 111 ? 7.377 14.130 -8.402 1.00 90.88 111 PRO A O 1
ATOM 814 N N . SER A 1 112 ? 5.959 12.500 -8.896 1.00 92.94 112 SER A N 1
ATOM 815 C CA . SER A 1 112 ? 4.691 11.738 -8.865 1.00 92.94 112 SER A CA 1
ATOM 816 C C . SER A 1 112 ? 4.559 10.850 -7.613 1.00 92.94 112 SER A C 1
ATOM 818 O O . SER A 1 112 ? 5.512 10.131 -7.308 1.00 92.94 112 SER A O 1
ATOM 820 N N . PRO A 1 113 ? 3.393 10.826 -6.932 1.00 96.25 113 PRO A N 1
ATOM 821 C CA . PRO A 1 113 ? 3.224 10.052 -5.705 1.00 96.25 113 PRO A CA 1
ATOM 822 C C . PRO A 1 113 ? 3.244 8.539 -5.961 1.00 96.25 113 PRO A C 1
ATOM 824 O O . PRO A 1 113 ? 2.753 8.061 -6.987 1.00 96.25 113 PRO A O 1
ATOM 827 N N . ILE A 1 114 ? 3.764 7.781 -4.996 1.00 97.75 114 ILE A N 1
ATOM 828 C CA . ILE A 1 114 ? 3.877 6.317 -5.036 1.00 97.75 114 ILE A CA 1
ATOM 829 C C . ILE A 1 114 ? 3.402 5.709 -3.716 1.00 97.75 114 ILE A C 1
ATOM 831 O O . ILE A 1 114 ? 3.784 6.160 -2.638 1.00 97.75 114 ILE A O 1
ATOM 835 N N . GLY A 1 115 ? 2.586 4.658 -3.797 1.00 97.69 115 GLY A N 1
ATOM 836 C CA . GLY A 1 115 ? 2.100 3.918 -2.634 1.00 97.69 115 GLY A CA 1
ATOM 837 C C . GLY A 1 115 ? 0.581 3.872 -2.511 1.00 97.69 115 GLY A C 1
ATOM 838 O O . GLY A 1 115 ? -0.146 4.080 -3.484 1.00 97.69 115 GLY A O 1
ATOM 839 N N . LEU A 1 116 ? 0.111 3.543 -1.306 1.00 97.75 116 LEU A N 1
ATOM 840 C CA . LEU A 1 116 ? -1.301 3.315 -1.007 1.00 97.75 116 LEU A CA 1
ATOM 841 C C . LEU A 1 116 ? -1.915 4.551 -0.343 1.00 97.75 116 LEU A C 1
ATOM 843 O O . LEU A 1 116 ? -1.454 4.992 0.712 1.00 97.75 116 LEU A O 1
ATOM 847 N N . TYR A 1 117 ? -2.982 5.082 -0.933 1.00 97.19 117 TYR A N 1
ATOM 848 C CA . TYR A 1 117 ? -3.637 6.304 -0.474 1.00 97.19 117 TYR A CA 1
ATOM 849 C C . TYR A 1 117 ? -5.149 6.148 -0.403 1.00 97.19 117 TYR A C 1
ATOM 851 O O . TYR A 1 117 ? -5.757 5.418 -1.183 1.00 97.19 117 TYR A O 1
ATOM 859 N N . ILE A 1 118 ? -5.762 6.904 0.504 1.00 95.75 118 ILE A N 1
ATOM 860 C CA . ILE A 1 118 ? -7.198 7.165 0.486 1.00 95.75 118 ILE A CA 1
ATOM 861 C C . ILE A 1 118 ? -7.394 8.541 -0.146 1.00 95.75 118 ILE A C 1
ATOM 863 O O . ILE A 1 118 ? -6.813 9.520 0.320 1.00 95.75 118 ILE A O 1
ATOM 867 N N . THR A 1 119 ? -8.224 8.622 -1.181 1.00 94.25 119 THR A N 1
ATOM 868 C CA . THR A 1 119 ? -8.596 9.884 -1.828 1.00 94.25 119 THR A CA 1
ATOM 869 C C . THR A 1 119 ? -10.103 10.098 -1.775 1.00 94.25 119 THR A C 1
ATOM 871 O O . THR A 1 119 ? -10.879 9.141 -1.776 1.00 94.25 119 THR A O 1
ATOM 874 N N . LYS A 1 120 ? -10.526 11.360 -1.723 1.00 91.50 120 LYS A N 1
ATOM 875 C CA . LYS A 1 120 ? -11.937 11.738 -1.817 1.00 91.50 120 LYS A CA 1
ATOM 876 C C . LYS A 1 120 ? -12.414 11.592 -3.269 1.00 91.50 120 LYS A C 1
ATOM 878 O O . LYS A 1 120 ? -11.688 11.976 -4.184 1.00 91.50 120 LYS A O 1
ATOM 883 N N . CYS A 1 121 ? -13.622 11.054 -3.447 1.00 79.50 121 CYS A N 1
ATOM 884 C CA . CYS A 1 121 ? -14.356 11.077 -4.714 1.00 79.50 121 CYS A CA 1
ATOM 885 C C . CYS A 1 121 ? -15.080 12.411 -4.913 1.00 79.50 121 CYS A C 1
ATOM 887 O O . CYS A 1 121 ? -15.629 12.942 -3.911 1.00 79.50 121 CYS A O 1
#

pLDDT: mean 90.47, std 14.81, range [35.31, 98.5]

Organism: NCBI:txid2082293

Secondary structure (DSSP, 8-state):
---------------EEEEEEEE--GGG-SS--EEEEES-EEEEEEESS---TT--TTTPPPEEEEEEEEE--TTEEEEEEEEE--TT----EEEEEESSEEEEE--B-SSSPBEEEEEE-

Foldseek 3Di:
DDDDDDDPPPPPPQWKKWKKFAAADQVQDDPKGKDKDDFWWKWKFWFPDADDPPDDPVRGGDGPGTLGTDGDDHHDMDTRDMDGDPPPDGIDMDIDTGPDMDMDMDQDVPGPGGGIDMGTD

Sequence (121 aa):
MAPENWMGYSTSTFQTCSLVFLLPTQAQLATSSCTLSGNGGLGCSLLNGIATSTTSYSNAPSVKNDYGVTIIAPGNSYSIATFPCPAGSAISFELKASGDIFLNYFQDYNPSPIGLYITKC

InterPro domains:
  IPR018620 Ubiquitin 3 binding protein But2, C-terminal [PF09792] (14-111)